Protein AF-A0A8H9HWE8-F1 (afdb_monomer_lite)

Foldseek 3Di:
DVVQQDADPVAQAGWHWDDDPVDPPDTDTDDPDLSRCACVQVVVLPDPDPCQQPDWDWDDDPQAPGTWIWGDDPSHTDTDDDPQWAFKAAAADPPVDQGDSGHTGGNPDDDDPRIDNVRDDPGDSD

Structure (mmCIF, N/CA/C/O backbone):
data_AF-A0A8H9HWE8-F1
#
_entry.id   AF-A0A8H9HWE8-F1
#
loop_
_atom_site.group_PDB
_atom_site.id
_atom_site.type_symbol
_atom_site.label_atom_id
_atom_site.label_alt_id
_atom_site.label_comp_id
_atom_site.label_asym_id
_atom_site.label_entity_id
_atom_site.label_seq_id
_atom_site.pdbx_PDB_ins_code
_atom_site.Cartn_x
_atom_site.Cartn_y
_atom_site.Cartn_z
_atom_site.occupancy
_atom_site.B_iso_or_equiv
_atom_site.auth_seq_id
_atom_site.auth_comp_id
_atom_site.auth_asym_id
_atom_site.auth_atom_id
_atom_site.pdbx_PDB_model_num
ATOM 1 N N . MET A 1 1 ? -10.099 3.525 12.275 1.00 90.38 1 MET A N 1
ATOM 2 C CA . MET A 1 1 ? -9.324 4.698 11.814 1.00 90.38 1 MET A CA 1
ATOM 3 C C . MET A 1 1 ? -8.797 5.596 12.923 1.00 90.38 1 MET A C 1
ATOM 5 O O . MET A 1 1 ? -7.629 5.923 12.847 1.00 90.38 1 MET A O 1
ATOM 9 N N . ALA A 1 2 ? -9.570 5.974 13.953 1.00 89.06 2 ALA A N 1
ATOM 10 C CA . ALA A 1 2 ? -9.136 6.972 14.952 1.00 89.06 2 ALA A CA 1
ATOM 11 C C . ALA A 1 2 ? -7.693 6.834 15.514 1.00 89.06 2 ALA A C 1
ATOM 13 O O . ALA A 1 2 ? -7.032 7.866 15.627 1.00 89.06 2 ALA A O 1
ATOM 14 N N . PRO A 1 3 ? -7.160 5.626 15.812 1.00 90.25 3 PRO A N 1
ATOM 15 C CA . PRO A 1 3 ? -5.764 5.478 16.248 1.00 90.25 3 PRO A CA 1
ATOM 16 C C . PRO A 1 3 ? -4.726 5.902 15.194 1.00 90.25 3 PRO A C 1
ATOM 18 O O . PRO A 1 3 ? -3.674 6.422 15.538 1.00 90.25 3 PRO A O 1
ATOM 21 N N . LEU A 1 4 ? -5.043 5.737 13.907 1.00 93.25 4 LEU A N 1
ATOM 22 C CA . LEU A 1 4 ? -4.178 6.084 12.776 1.00 93.25 4 LEU A CA 1
ATOM 23 C C . LEU A 1 4 ? -4.149 7.591 12.478 1.00 93.25 4 LEU A C 1
ATOM 25 O O . LEU A 1 4 ? -3.279 8.053 11.744 1.00 93.25 4 LEU A O 1
ATOM 29 N N . CYS A 1 5 ? -5.085 8.359 13.044 1.00 94.00 5 CYS A N 1
ATOM 30 C CA . CYS A 1 5 ? -5.221 9.805 12.838 1.00 94.00 5 CYS A CA 1
ATOM 31 C C . CYS A 1 5 ? -4.457 10.650 13.868 1.00 94.00 5 CYS A C 1
ATOM 33 O O . CYS A 1 5 ? -4.631 11.866 13.919 1.00 94.00 5 CYS A O 1
ATOM 35 N N . ARG A 1 6 ? -3.670 10.023 14.745 1.00 93.50 6 ARG A N 1
ATOM 36 C CA . ARG A 1 6 ? -2.936 10.697 15.824 1.00 93.50 6 ARG A CA 1
ATOM 37 C C . ARG A 1 6 ? -1.485 10.249 15.817 1.00 93.50 6 ARG A C 1
ATOM 39 O O . ARG A 1 6 ? -1.255 9.115 15.413 1.00 93.50 6 ARG A O 1
ATOM 46 N N . PRO A 1 7 ? -0.525 11.066 16.278 1.00 91.31 7 PRO A N 1
ATOM 47 C CA . PRO A 1 7 ? 0.853 10.622 16.456 1.00 91.31 7 PRO A CA 1
ATOM 48 C C . PRO A 1 7 ? 0.937 9.491 17.485 1.00 91.31 7 PRO A C 1
ATOM 50 O O . PRO A 1 7 ? 0.223 9.498 18.483 1.00 91.31 7 PRO A O 1
ATOM 53 N N . ASP A 1 8 ? 1.810 8.519 17.238 1.00 91.88 8 ASP A N 1
ATOM 54 C CA . ASP A 1 8 ? 2.071 7.395 18.138 1.00 91.88 8 ASP A CA 1
ATOM 55 C C . ASP A 1 8 ? 3.470 6.866 17.828 1.00 91.88 8 ASP A C 1
ATOM 57 O O . ASP A 1 8 ? 3.712 6.321 16.750 1.00 91.88 8 ASP A O 1
ATOM 61 N N . ALA A 1 9 ? 4.372 7.088 18.783 1.00 89.38 9 ALA A N 1
ATOM 62 C CA . ALA A 1 9 ? 5.792 6.779 18.691 1.00 89.38 9 ALA A CA 1
ATOM 63 C C . ALA A 1 9 ? 6.105 5.279 18.827 1.00 89.38 9 ALA A C 1
ATOM 65 O O . ALA A 1 9 ? 7.251 4.887 18.635 1.00 89.38 9 ALA A O 1
ATOM 66 N N . SER A 1 10 ? 5.118 4.442 19.166 1.00 89.06 10 SER A N 1
ATOM 67 C CA . SER A 1 10 ? 5.292 2.986 19.232 1.00 89.06 10 SER A CA 1
ATOM 68 C C . SER A 1 10 ? 5.199 2.301 17.862 1.00 89.06 10 SER A C 1
ATOM 70 O O . SER A 1 10 ? 5.554 1.129 17.733 1.00 89.06 10 SER A O 1
ATOM 72 N N . ARG A 1 11 ? 4.744 3.018 16.824 1.00 89.38 11 ARG A N 1
ATOM 73 C CA . ARG A 1 11 ? 4.664 2.508 15.450 1.00 89.38 11 ARG A CA 1
ATOM 74 C C . ARG A 1 11 ? 6.037 2.492 14.785 1.00 89.38 11 ARG A C 1
ATOM 76 O O . ARG A 1 11 ? 6.858 3.378 14.983 1.00 89.38 11 ARG A O 1
ATOM 83 N N . SER A 1 12 ? 6.249 1.499 13.926 1.00 86.00 12 SER A N 1
ATOM 84 C CA . SER A 1 12 ? 7.451 1.398 13.088 1.00 86.00 12 SER A CA 1
ATOM 85 C C . SER A 1 12 ? 7.469 2.391 11.919 1.00 86.00 12 SER A C 1
ATOM 87 O O . SER A 1 12 ? 8.514 2.593 11.312 1.00 86.00 12 SER A O 1
ATOM 89 N N . TRP A 1 13 ? 6.314 2.978 11.597 1.00 89.12 13 TRP A N 1
ATOM 90 C CA . TRP A 1 13 ? 6.127 3.972 10.546 1.00 89.12 13 TRP A CA 1
ATOM 91 C C . TRP A 1 13 ? 5.739 5.320 11.168 1.00 89.12 13 TRP A C 1
ATOM 93 O O . TRP A 1 13 ? 5.156 5.372 12.253 1.00 89.12 13 TRP A O 1
ATOM 103 N N . TYR A 1 14 ? 6.039 6.415 10.476 1.00 88.56 14 TYR A N 1
ATOM 104 C CA . TYR A 1 14 ? 5.816 7.777 10.951 1.00 88.56 14 TYR A CA 1
ATOM 105 C C . TYR A 1 14 ? 4.802 8.505 10.073 1.00 88.56 14 TYR A C 1
ATOM 107 O O . TYR A 1 14 ? 5.019 8.654 8.876 1.00 88.56 14 TYR A O 1
ATOM 115 N N . GLY A 1 15 ? 3.710 8.983 10.671 1.00 90.19 15 GLY A N 1
ATOM 116 C CA . GLY A 1 15 ? 2.687 9.764 9.981 1.00 90.19 15 GLY A CA 1
ATOM 117 C C . GLY A 1 15 ? 1.313 9.662 10.643 1.00 90.19 15 GLY A C 1
ATOM 118 O O . GLY A 1 15 ? 1.092 8.881 11.577 1.00 90.19 15 GLY A O 1
ATOM 119 N N . CYS A 1 16 ? 0.377 10.471 10.155 1.00 94.44 16 CYS A N 1
ATOM 120 C CA . CYS A 1 16 ? -1.022 10.449 10.572 1.00 94.44 16 CYS A CA 1
ATOM 121 C C . CYS A 1 16 ? -1.919 10.466 9.341 1.00 94.44 16 CYS A C 1
ATOM 123 O O . CYS A 1 16 ? -1.708 11.256 8.426 1.00 94.44 16 CYS A O 1
ATOM 125 N N . PHE A 1 17 ? -2.946 9.628 9.360 1.00 95.12 17 PHE A N 1
ATOM 126 C CA . PHE A 1 17 ? -3.991 9.659 8.353 1.00 95.12 17 PHE A CA 1
ATOM 127 C C . PHE A 1 17 ? -4.942 10.827 8.607 1.00 95.12 17 PHE A C 1
ATOM 129 O O . PHE A 1 17 ? -5.495 10.957 9.703 1.00 95.12 17 PHE A O 1
ATOM 136 N N . VAL A 1 18 ? -5.184 11.633 7.581 1.00 95.19 18 VAL A N 1
ATOM 137 C CA . VAL A 1 18 ? -6.175 12.711 7.582 1.00 95.19 18 VAL A CA 1
ATOM 138 C C . VAL A 1 18 ? -7.396 12.296 6.760 1.00 95.19 18 VAL A C 1
ATOM 140 O O . VAL A 1 18 ? -7.237 11.625 5.740 1.00 95.19 18 VAL A O 1
ATOM 143 N N . PRO A 1 19 ? -8.624 12.626 7.198 1.00 94.62 19 PRO A N 1
ATOM 144 C CA . PRO A 1 19 ? -9.824 12.305 6.435 1.00 94.62 19 PRO A CA 1
ATOM 145 C C . PRO A 1 19 ? -9.839 13.076 5.113 1.00 94.62 19 PRO A C 1
ATOM 147 O O . PRO A 1 19 ? -9.517 14.264 5.080 1.00 94.62 19 PRO A O 1
ATOM 150 N N . LEU A 1 20 ? -10.248 12.410 4.033 1.00 92.69 20 LEU A N 1
ATOM 151 C CA . LEU A 1 20 ? -10.487 13.062 2.751 1.00 92.69 20 LEU A CA 1
ATOM 152 C C . LEU A 1 20 ? -11.903 13.661 2.755 1.00 92.69 20 LEU A C 1
ATOM 154 O O . LEU A 1 20 ? -12.866 12.904 2.833 1.00 92.69 20 LEU A O 1
ATOM 158 N N . PRO A 1 21 ? -12.074 14.993 2.648 1.00 86.19 21 PRO A N 1
ATOM 159 C CA . PRO A 1 21 ? -13.371 15.645 2.877 1.00 86.19 21 PRO A CA 1
ATOM 160 C C . PRO A 1 21 ? -14.503 15.166 1.959 1.00 86.19 21 PRO A C 1
ATOM 162 O O . PRO A 1 21 ? -15.674 15.247 2.317 1.00 86.19 21 PRO A O 1
ATOM 165 N N . THR A 1 22 ? -14.158 14.687 0.765 1.00 88.69 22 THR A N 1
ATOM 166 C CA . THR A 1 22 ? -15.109 14.280 -0.279 1.00 88.69 22 THR A CA 1
ATOM 167 C C . THR A 1 22 ? -15.614 12.844 -0.107 1.00 88.69 22 THR A C 1
ATOM 169 O O . THR A 1 22 ? -16.573 12.452 -0.767 1.00 88.69 22 THR A O 1
ATOM 172 N N . PHE A 1 23 ? -15.004 12.054 0.780 1.00 84.06 23 PHE A N 1
ATOM 173 C CA . PHE A 1 23 ? -15.303 10.634 0.950 1.00 84.06 23 PHE A CA 1
ATOM 174 C C . PHE A 1 23 ? -15.524 10.309 2.428 1.00 84.06 23 PHE A C 1
ATOM 176 O O . PHE A 1 23 ? -14.680 10.587 3.274 1.00 84.06 23 PHE A O 1
ATOM 183 N N . THR A 1 24 ? -16.649 9.675 2.754 1.00 80.12 24 THR A N 1
ATOM 184 C CA . THR A 1 24 ? -17.027 9.380 4.149 1.00 80.12 24 THR A CA 1
ATOM 185 C C . THR A 1 24 ? -16.123 8.355 4.831 1.00 80.12 24 THR A C 1
ATOM 187 O O . THR A 1 24 ? -16.034 8.343 6.055 1.00 80.12 24 THR A O 1
ATOM 190 N N . GLU A 1 25 ? -15.451 7.503 4.054 1.00 88.62 25 GLU A N 1
ATOM 191 C CA . GLU A 1 25 ? -14.604 6.417 4.556 1.00 88.62 25 GLU A CA 1
ATOM 192 C C . GLU A 1 25 ? -13.250 6.363 3.835 1.00 88.62 25 GLU A C 1
ATOM 194 O O . GLU A 1 25 ? -12.721 5.285 3.568 1.00 88.62 25 GLU A O 1
ATOM 199 N N . ALA A 1 26 ? -12.676 7.528 3.514 1.00 92.94 26 ALA A N 1
ATOM 200 C CA . ALA A 1 26 ? -11.330 7.597 2.959 1.00 92.94 26 ALA A CA 1
ATOM 201 C C . ALA A 1 26 ? -10.417 8.513 3.773 1.00 92.94 26 ALA A C 1
ATOM 203 O O . ALA A 1 26 ? -10.816 9.564 4.282 1.00 92.94 26 ALA A O 1
ATOM 204 N N . TRP A 1 27 ? -9.158 8.099 3.864 1.00 96.06 27 TRP A N 1
ATOM 205 C CA . TRP A 1 27 ? -8.106 8.821 4.555 1.00 96.06 27 TRP A CA 1
ATOM 206 C C . TRP A 1 27 ? -6.824 8.768 3.735 1.00 96.06 27 TRP A C 1
ATOM 208 O O . TRP A 1 27 ? -6.568 7.776 3.056 1.00 96.06 27 TRP A O 1
ATOM 218 N N . ALA A 1 28 ? -6.004 9.804 3.850 1.00 94.88 28 ALA A N 1
ATOM 219 C CA . ALA A 1 28 ? -4.705 9.881 3.198 1.00 94.88 28 ALA A CA 1
ATOM 220 C C . ALA A 1 28 ? -3.604 10.182 4.215 1.00 94.88 28 ALA A C 1
ATOM 222 O O . ALA A 1 28 ? -3.846 10.813 5.242 1.00 94.88 28 ALA A O 1
ATOM 223 N N . ALA A 1 29 ? -2.396 9.727 3.915 1.00 93.62 29 ALA A N 1
ATOM 224 C CA . ALA A 1 29 ? -1.171 10.124 4.588 1.00 93.62 29 ALA A CA 1
ATOM 225 C C . ALA A 1 29 ? -0.096 10.292 3.513 1.00 93.62 29 ALA A C 1
ATOM 227 O O . ALA A 1 29 ? -0.035 9.495 2.577 1.00 93.62 29 ALA A O 1
ATOM 228 N N . GLU A 1 30 ? 0.724 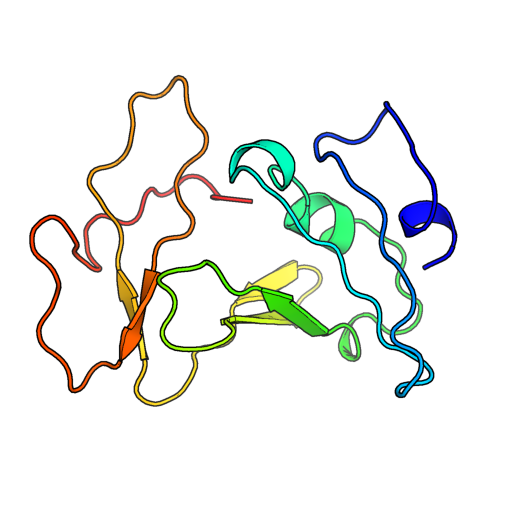11.324 3.653 1.00 91.38 30 GLU A N 1
ATOM 229 C CA . GLU A 1 30 ? 1.857 11.598 2.774 1.00 91.38 30 GLU A CA 1
ATOM 230 C C . GLU A 1 30 ? 3.154 11.300 3.527 1.00 91.38 30 GLU A C 1
ATOM 232 O O . GLU A 1 30 ? 3.232 11.478 4.748 1.00 91.38 30 GLU A O 1
ATOM 237 N N . PHE A 1 31 ? 4.153 10.801 2.804 1.00 87.44 31 PHE A N 1
ATOM 238 C CA . PHE A 1 31 ? 5.446 10.422 3.357 1.00 87.44 31 PHE A CA 1
ATOM 239 C C . PHE A 1 31 ? 6.542 11.027 2.488 1.00 87.44 31 PHE A C 1
ATOM 241 O O . PHE A 1 31 ? 6.652 10.680 1.318 1.00 87.44 31 PHE A O 1
ATOM 248 N N . ASP A 1 32 ? 7.393 11.865 3.075 1.00 83.25 32 ASP A N 1
ATOM 249 C CA . ASP A 1 32 ? 8.498 12.517 2.359 1.00 83.25 32 ASP A CA 1
ATOM 250 C C . ASP A 1 32 ? 9.635 11.541 2.031 1.00 83.25 32 ASP A C 1
ATOM 252 O O . ASP A 1 32 ? 10.509 11.816 1.210 1.00 83.25 32 ASP A O 1
ATOM 256 N N . ARG A 1 33 ? 9.712 10.423 2.763 1.00 80.19 33 ARG A N 1
ATOM 257 C CA . ARG A 1 33 ? 10.778 9.428 2.610 1.00 80.19 33 ARG A CA 1
ATOM 258 C C . ARG A 1 33 ? 10.217 8.023 2.687 1.00 80.19 33 ARG A C 1
ATOM 260 O O . ARG A 1 33 ? 9.497 7.692 3.628 1.00 80.19 33 ARG A O 1
ATOM 267 N N . MET A 1 34 ? 10.690 7.142 1.804 1.00 73.50 34 MET A N 1
ATOM 268 C CA . MET A 1 34 ? 10.347 5.712 1.818 1.00 73.50 34 MET A CA 1
ATOM 269 C C . MET A 1 34 ? 10.521 5.060 3.199 1.00 73.50 34 MET A C 1
ATOM 271 O O . MET A 1 34 ? 9.696 4.247 3.603 1.00 73.50 34 MET A O 1
ATOM 275 N N . GLY A 1 35 ? 11.554 5.448 3.957 1.00 73.69 35 GLY A N 1
ATOM 276 C CA . GLY A 1 35 ? 11.786 4.922 5.304 1.00 73.69 35 GLY A CA 1
ATOM 277 C C . GLY A 1 35 ? 10.636 5.195 6.283 1.00 73.69 35 GLY A C 1
ATOM 278 O O . GLY A 1 35 ? 10.366 4.353 7.136 1.00 73.69 35 GLY A O 1
ATOM 279 N N . GLN A 1 36 ? 9.913 6.312 6.137 1.00 81.88 36 GLN A N 1
ATOM 280 C CA . GLN A 1 36 ? 8.823 6.696 7.044 1.00 81.88 36 GLN A CA 1
ATOM 281 C C . GLN A 1 36 ? 7.601 5.784 6.930 1.00 81.88 36 GLN A C 1
ATOM 283 O O . GLN A 1 36 ? 6.884 5.630 7.913 1.00 81.88 36 GLN A O 1
ATOM 288 N N . ARG A 1 37 ? 7.368 5.150 5.775 1.00 83.94 37 ARG A N 1
ATOM 289 C CA . ARG A 1 37 ? 6.252 4.207 5.576 1.00 83.94 37 ARG A CA 1
ATOM 290 C C . ARG A 1 37 ? 6.609 2.749 5.898 1.00 83.94 37 ARG A C 1
ATOM 292 O O . ARG A 1 37 ? 5.771 1.866 5.735 1.00 83.94 37 ARG A O 1
ATOM 299 N N . THR A 1 38 ? 7.831 2.474 6.355 1.00 82.38 38 THR A N 1
ATOM 300 C CA . THR A 1 38 ? 8.289 1.113 6.684 1.00 82.38 38 THR A CA 1
ATOM 301 C C . THR A 1 38 ? 7.426 0.475 7.772 1.00 82.38 38 THR A C 1
ATOM 303 O O . THR A 1 38 ? 7.293 1.012 8.870 1.00 82.38 38 THR A O 1
ATOM 306 N N . GLY A 1 39 ? 6.860 -0.706 7.518 1.00 84.44 39 GLY A N 1
ATOM 307 C CA . GLY A 1 39 ? 5.974 -1.370 8.474 1.00 84.44 39 GLY A CA 1
ATOM 308 C C . GLY A 1 39 ? 4.517 -0.917 8.388 1.00 84.44 39 GLY A C 1
ATOM 309 O O . GLY A 1 39 ? 3.688 -1.458 9.119 1.00 84.44 39 GLY A O 1
ATOM 310 N N . LEU A 1 40 ? 4.174 0.055 7.528 1.00 89.06 40 LEU A N 1
ATOM 311 C CA . LEU A 1 40 ? 2.803 0.557 7.401 1.00 89.06 40 LEU A CA 1
ATOM 312 C C . LEU A 1 40 ? 1.845 -0.558 6.987 1.00 89.06 40 LEU A C 1
ATOM 314 O O . LEU A 1 40 ? 0.840 -0.761 7.662 1.00 89.06 40 LEU A O 1
ATOM 318 N N . LEU A 1 41 ? 2.147 -1.301 5.917 1.00 89.81 41 LEU A N 1
ATOM 319 C CA . LEU A 1 41 ? 1.232 -2.344 5.447 1.00 89.81 41 LEU A CA 1
ATOM 320 C C . LEU A 1 41 ? 1.087 -3.467 6.467 1.00 89.81 41 LEU A C 1
ATOM 322 O O . LEU A 1 41 ? -0.031 -3.912 6.703 1.00 89.81 41 LEU A O 1
ATOM 326 N N . ARG A 1 42 ? 2.179 -3.868 7.130 1.00 88.81 42 ARG A N 1
ATOM 327 C CA . ARG A 1 42 ? 2.118 -4.838 8.231 1.00 88.81 42 ARG A CA 1
ATOM 328 C C . ARG A 1 42 ? 1.263 -4.327 9.390 1.00 88.81 42 ARG A C 1
ATOM 330 O O . ARG A 1 42 ? 0.482 -5.080 9.964 1.00 88.81 42 ARG A O 1
ATOM 337 N N . HIS A 1 43 ? 1.406 -3.053 9.746 1.00 91.62 43 HIS A N 1
ATOM 338 C CA . HIS A 1 43 ? 0.597 -2.453 10.796 1.00 91.62 43 HIS A CA 1
ATOM 339 C C . HIS A 1 43 ? -0.882 -2.452 10.405 1.00 91.62 43 HIS A C 1
ATOM 341 O O . HIS A 1 43 ? -1.698 -2.923 11.189 1.00 91.62 43 HIS A O 1
ATOM 347 N N . LEU A 1 44 ? -1.217 -2.006 9.189 1.00 93.06 44 LEU A N 1
ATOM 348 C CA . LEU A 1 44 ? -2.586 -2.026 8.672 1.00 93.06 44 LEU A CA 1
ATOM 349 C C . LEU A 1 44 ? -3.142 -3.455 8.622 1.00 93.06 44 LEU A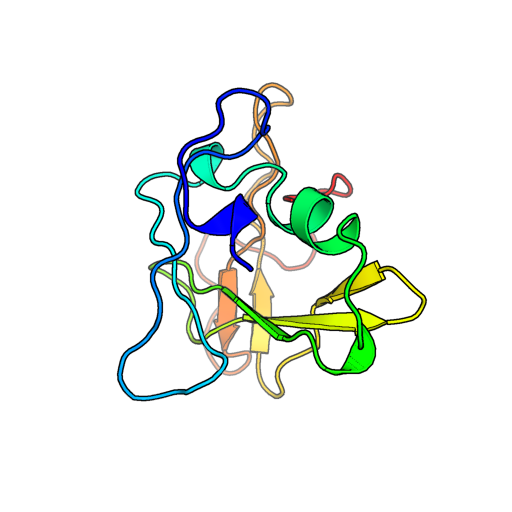 C 1
ATOM 351 O O . LEU A 1 44 ? -4.259 -3.664 9.073 1.00 93.06 44 LEU A O 1
ATOM 355 N N . GLU A 1 45 ? -2.368 -4.438 8.161 1.00 93.44 45 GLU A N 1
ATOM 356 C CA . GLU A 1 45 ? -2.737 -5.863 8.168 1.00 93.44 45 GLU A CA 1
ATOM 357 C C . GLU A 1 45 ? -3.095 -6.363 9.579 1.00 93.44 45 GLU A C 1
ATOM 359 O O . GLU A 1 45 ? -4.053 -7.113 9.741 1.00 93.44 45 GLU A O 1
ATOM 364 N N . SER A 1 46 ? -2.372 -5.910 10.611 1.00 92.56 46 SER A N 1
ATOM 365 C CA . SER A 1 46 ? -2.573 -6.345 12.002 1.00 92.56 46 SER A CA 1
ATOM 366 C C . SER A 1 46 ? -3.799 -5.748 12.702 1.00 92.56 46 SER A C 1
ATOM 368 O O . SER A 1 46 ? -4.153 -6.181 13.802 1.00 92.56 46 SER A O 1
ATOM 370 N N . LEU A 1 47 ? -4.432 -4.727 12.116 1.00 93.44 47 LEU A N 1
ATOM 371 C CA . LEU A 1 47 ? -5.541 -4.044 12.771 1.00 93.44 47 LEU A CA 1
ATOM 372 C C . LEU A 1 47 ? -6.808 -4.911 12.768 1.00 93.44 47 LEU A C 1
ATOM 374 O O . LEU A 1 47 ? -7.105 -5.581 11.779 1.00 93.44 47 LEU A O 1
ATOM 378 N N . PRO A 1 48 ? -7.616 -4.853 13.842 1.00 92.88 48 PRO A N 1
ATOM 379 C CA . PRO A 1 48 ? -8.872 -5.589 13.936 1.00 92.88 48 PRO A CA 1
ATOM 380 C C . PRO A 1 48 ? -9.968 -4.890 13.117 1.00 92.88 48 PRO A C 1
ATOM 382 O O . PRO A 1 48 ? -10.902 -4.298 13.663 1.00 92.88 48 PRO A O 1
ATOM 385 N N . TRP A 1 49 ? -9.834 -4.898 11.791 1.00 92.44 49 TRP A N 1
ATOM 386 C CA . TRP A 1 49 ? -10.831 -4.328 10.891 1.00 92.44 49 TRP A CA 1
ATOM 387 C C . TRP A 1 49 ? -12.179 -5.024 11.066 1.00 92.44 49 TRP A C 1
ATOM 389 O O . TRP A 1 49 ? -12.261 -6.248 11.089 1.00 92.44 49 TRP A O 1
ATOM 399 N N . LYS A 1 50 ? -13.255 -4.234 11.154 1.00 92.56 50 LYS A N 1
ATOM 400 C CA . LYS A 1 50 ? -14.622 -4.762 11.279 1.00 92.56 50 LYS A CA 1
ATOM 401 C C . LYS A 1 50 ? -15.059 -5.552 10.036 1.00 92.56 50 LYS A C 1
ATOM 403 O O . LYS A 1 50 ? -15.802 -6.515 10.174 1.00 92.56 50 LYS A O 1
ATOM 408 N N . ALA A 1 51 ? -14.605 -5.118 8.863 1.00 92.94 51 ALA A N 1
ATOM 409 C CA . ALA A 1 51 ? -14.834 -5.742 7.563 1.00 92.94 51 ALA A CA 1
ATOM 410 C C . ALA A 1 51 ? -13.504 -5.727 6.784 1.00 92.94 51 ALA A C 1
ATOM 412 O O . ALA A 1 51 ? -13.247 -4.791 6.027 1.00 92.94 51 ALA A O 1
ATOM 413 N N . PRO A 1 52 ? -12.577 -6.670 7.042 1.00 94.38 52 PRO A N 1
ATOM 414 C CA . PRO A 1 52 ? -11.263 -6.679 6.398 1.00 94.38 52 PRO A CA 1
ATOM 415 C C . PRO A 1 52 ? -11.347 -6.662 4.866 1.00 94.38 52 PRO A C 1
ATOM 417 O O . PRO A 1 52 ? -10.569 -5.973 4.216 1.00 94.38 52 PRO A O 1
ATOM 420 N N . GLU A 1 53 ? -12.320 -7.360 4.285 1.00 92.69 53 GLU A N 1
ATOM 421 C CA . GLU A 1 53 ? -12.565 -7.455 2.844 1.00 92.69 53 GLU A CA 1
ATOM 422 C C . GLU A 1 53 ? -12.904 -6.116 2.172 1.00 92.69 53 GLU A C 1
ATOM 424 O O . GLU A 1 53 ? -12.736 -5.981 0.959 1.00 92.69 53 GLU A O 1
ATOM 429 N N . SER A 1 54 ? -13.358 -5.121 2.943 1.00 92.19 54 SER A N 1
ATOM 430 C CA . SER A 1 54 ? -13.629 -3.772 2.440 1.00 92.19 54 SER A CA 1
ATOM 431 C C . SER A 1 54 ? -12.414 -2.846 2.527 1.00 92.19 54 SER A C 1
ATOM 433 O O . SER A 1 54 ? -12.472 -1.720 2.037 1.00 92.19 54 SER A O 1
ATOM 435 N N . VAL A 1 55 ? -11.318 -3.279 3.160 1.00 94.38 55 VAL A N 1
ATOM 436 C CA . VAL A 1 55 ? -10.107 -2.467 3.309 1.00 94.38 55 VAL A CA 1
ATOM 437 C C . VAL A 1 55 ? -9.360 -2.426 1.982 1.00 94.38 55 VAL A C 1
ATOM 439 O O . VAL A 1 55 ? -8.885 -3.446 1.478 1.00 94.38 55 VAL A O 1
ATOM 442 N N . GLN A 1 56 ? -9.228 -1.217 1.447 1.00 95.25 56 GLN A N 1
ATOM 443 C CA . GLN A 1 56 ? -8.428 -0.913 0.269 1.00 95.25 56 GLN A CA 1
ATOM 444 C C . GLN A 1 56 ? -7.333 0.068 0.666 1.00 95.25 56 GLN A C 1
ATOM 446 O O . GLN A 1 56 ? -7.603 1.093 1.295 1.00 95.25 56 GLN A O 1
ATOM 451 N N . VAL A 1 57 ? -6.096 -0.249 0.302 1.00 94.88 57 VAL A N 1
ATOM 452 C CA . VAL A 1 57 ? -4.945 0.627 0.514 1.00 94.88 57 VAL A CA 1
ATOM 453 C C . VAL A 1 57 ? -4.377 0.972 -0.852 1.00 94.88 57 VAL A C 1
ATOM 455 O O . VAL A 1 57 ? -3.971 0.088 -1.604 1.00 94.88 57 VAL A O 1
ATOM 458 N N . LEU A 1 58 ? -4.389 2.261 -1.172 1.00 94.25 58 LEU A N 1
ATOM 459 C CA . LEU A 1 58 ? -3.836 2.811 -2.402 1.00 94.25 58 LEU A CA 1
ATOM 460 C C . LEU A 1 58 ? -2.511 3.489 -2.059 1.00 94.25 58 LEU A C 1
ATOM 462 O O . LEU A 1 58 ? -2.471 4.339 -1.170 1.00 94.25 58 LEU A O 1
ATOM 466 N N . ILE A 1 59 ? -1.432 3.101 -2.737 1.00 91.19 59 ILE A N 1
ATOM 467 C CA . ILE A 1 59 ? -0.105 3.706 -2.559 1.00 91.19 59 ILE A CA 1
ATOM 468 C C . ILE A 1 59 ? 0.416 4.135 -3.922 1.00 91.19 59 ILE A C 1
ATOM 470 O O . ILE A 1 59 ? 0.305 3.382 -4.886 1.00 91.19 59 ILE A O 1
ATOM 474 N N . HIS A 1 60 ? 0.985 5.333 -3.972 1.00 91.12 60 HIS A N 1
ATOM 475 C CA . HIS A 1 60 ? 1.620 5.908 -5.147 1.00 91.12 60 HIS A CA 1
ATOM 476 C C . HIS A 1 60 ? 2.953 6.507 -4.717 1.00 91.12 60 HIS A C 1
ATOM 478 O O . HIS A 1 60 ? 2.987 7.322 -3.794 1.00 91.12 60 HIS A O 1
ATOM 484 N N . ASP A 1 61 ? 4.034 6.057 -5.339 1.00 87.31 61 ASP A N 1
ATOM 485 C CA . ASP A 1 61 ? 5.342 6.710 -5.282 1.00 87.31 61 ASP A CA 1
ATOM 486 C C . ASP A 1 61 ? 5.466 7.774 -6.382 1.00 87.31 61 ASP A C 1
ATOM 488 O O . ASP A 1 61 ? 4.691 7.751 -7.333 1.00 87.31 61 ASP A O 1
ATOM 492 N N . GLU A 1 62 ? 6.398 8.720 -6.280 1.00 86.25 62 GLU A N 1
ATOM 493 C CA . GLU A 1 62 ? 6.511 9.818 -7.260 1.00 86.25 62 GLU A CA 1
ATOM 494 C C . GLU A 1 62 ? 6.716 9.296 -8.692 1.00 86.25 62 GLU A C 1
ATOM 496 O O . GLU A 1 62 ? 6.167 9.856 -9.642 1.00 86.25 62 GLU A O 1
ATOM 501 N N . GLU A 1 63 ? 7.448 8.189 -8.847 1.00 88.12 63 GLU A N 1
ATOM 502 C CA . GLU A 1 63 ? 7.735 7.591 -10.151 1.00 88.12 63 GLU A CA 1
ATOM 503 C C . GLU A 1 63 ? 6.784 6.449 -10.561 1.00 88.12 63 GLU A C 1
ATOM 505 O O . GLU A 1 63 ? 7.012 5.809 -11.595 1.00 88.12 63 GLU A O 1
ATOM 510 N N . ASP A 1 64 ? 5.730 6.170 -9.786 1.00 91.31 64 ASP A N 1
ATOM 511 C CA . ASP A 1 64 ? 4.700 5.206 -10.184 1.00 91.31 64 ASP A CA 1
ATOM 512 C C . ASP A 1 64 ? 3.846 5.762 -11.344 1.00 91.31 64 ASP A C 1
ATOM 514 O O . ASP A 1 64 ? 3.474 6.933 -11.371 1.00 91.31 64 ASP A O 1
ATOM 518 N N . ASP A 1 65 ? 3.479 4.908 -12.309 1.00 92.62 65 ASP A N 1
ATOM 519 C CA . ASP A 1 65 ? 2.566 5.291 -13.406 1.00 92.62 65 ASP A CA 1
ATOM 520 C C . ASP A 1 65 ? 1.117 5.458 -12.907 1.00 92.62 65 ASP A C 1
ATOM 522 O O . ASP A 1 65 ? 0.328 6.213 -13.480 1.00 92.62 65 ASP A O 1
ATOM 526 N N . CYS A 1 66 ? 0.752 4.734 -11.845 1.00 93.94 66 CYS A N 1
ATOM 527 C CA . CYS A 1 66 ? -0.537 4.843 -11.170 1.00 93.94 66 CYS A CA 1
ATOM 528 C C . CYS A 1 66 ? -0.480 4.287 -9.739 1.00 93.94 66 CYS A C 1
ATOM 530 O O . CYS A 1 66 ? 0.517 3.714 -9.311 1.00 93.94 66 CYS A O 1
ATOM 532 N N . PHE A 1 67 ? -1.580 4.423 -8.993 1.00 93.81 67 PHE A N 1
ATOM 533 C CA . PHE A 1 67 ? -1.682 3.852 -7.651 1.00 93.81 67 PHE A CA 1
ATOM 534 C C . PHE A 1 67 ? -1.650 2.322 -7.709 1.00 93.81 67 PHE A C 1
ATOM 536 O O . PHE A 1 67 ? -2.484 1.694 -8.367 1.00 93.81 67 PHE A O 1
ATOM 543 N N . GLY A 1 68 ? -0.753 1.719 -6.933 1.00 93.19 68 GLY A N 1
ATOM 544 C CA . GLY A 1 68 ? -0.872 0.315 -6.570 1.00 93.19 68 GLY A CA 1
ATOM 545 C C . GLY A 1 68 ? -2.062 0.107 -5.634 1.00 93.19 68 GLY A C 1
ATOM 546 O O . GLY A 1 68 ? -2.357 0.953 -4.787 1.00 93.19 68 GLY A O 1
ATOM 547 N N . LEU A 1 69 ? -2.736 -1.033 -5.778 1.00 94.50 69 LEU A N 1
ATOM 548 C CA . LEU A 1 69 ? -3.873 -1.422 -4.952 1.00 94.50 69 LEU A CA 1
ATOM 549 C C . LEU A 1 69 ? -3.494 -2.610 -4.078 1.00 94.50 69 LEU A C 1
ATOM 551 O O . LEU A 1 69 ? -3.063 -3.645 -4.577 1.00 94.50 69 LEU A O 1
ATOM 555 N N . TRP A 1 70 ? -3.753 -2.494 -2.784 1.00 94.62 70 TRP A N 1
ATOM 556 C CA . TRP A 1 70 ? -3.682 -3.593 -1.841 1.00 94.62 70 TRP A CA 1
ATOM 557 C C . TRP A 1 70 ? -5.044 -3.833 -1.208 1.00 94.62 70 TRP A C 1
ATOM 559 O O . TRP A 1 70 ? -5.741 -2.894 -0.821 1.00 94.62 70 TRP A O 1
ATOM 569 N N . MET A 1 71 ? -5.406 -5.104 -1.075 1.00 96.19 71 MET A N 1
ATOM 570 C CA . MET A 1 71 ? -6.642 -5.534 -0.424 1.00 96.19 71 MET A CA 1
ATOM 571 C C . MET A 1 71 ? -6.352 -6.673 0.543 1.00 96.19 71 MET A C 1
ATOM 573 O O . MET A 1 71 ? -5.428 -7.461 0.328 1.00 96.19 71 MET A O 1
ATOM 577 N N . MET A 1 72 ? -7.163 -6.796 1.590 1.00 94.88 72 MET A N 1
ATOM 578 C CA . MET A 1 72 ? -7.089 -7.961 2.468 1.00 94.88 72 MET A CA 1
ATOM 579 C C . MET A 1 72 ? -7.560 -9.212 1.715 1.00 94.88 72 MET A C 1
ATOM 581 O O . MET A 1 72 ? -8.686 -9.268 1.221 1.00 94.88 72 MET A O 1
ATOM 585 N N . ARG A 1 73 ? -6.701 -10.229 1.646 1.00 92.06 73 ARG A N 1
ATOM 586 C CA . ARG A 1 73 ? -6.998 -11.576 1.144 1.00 92.06 73 ARG A CA 1
ATOM 587 C C . ARG A 1 73 ? -6.417 -12.598 2.104 1.00 92.06 73 ARG A C 1
ATOM 589 O O . ARG A 1 73 ? -5.249 -12.500 2.461 1.00 92.06 73 ARG A O 1
ATOM 596 N N . ASP A 1 74 ? -7.245 -13.536 2.555 1.00 89.56 74 ASP A N 1
ATOM 597 C CA . ASP A 1 74 ? -6.841 -14.599 3.487 1.00 89.56 74 ASP A CA 1
ATOM 598 C C . ASP A 1 74 ? -6.118 -14.067 4.740 1.00 89.56 74 ASP A C 1
ATOM 600 O O . ASP A 1 74 ? -5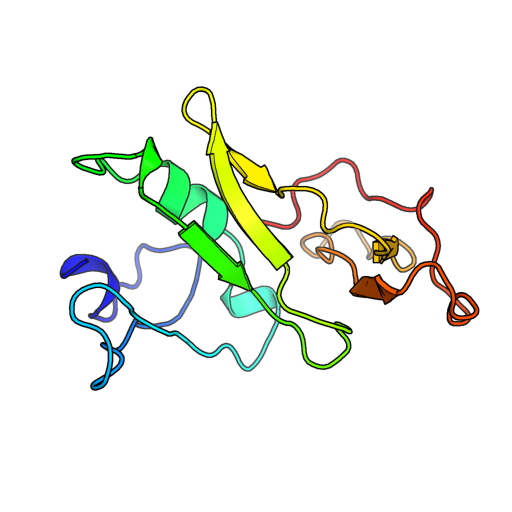.115 -14.611 5.198 1.00 89.56 74 ASP A O 1
ATOM 604 N N . GLY A 1 75 ? -6.616 -12.946 5.278 1.00 88.56 75 GLY A N 1
ATOM 605 C CA . GLY A 1 75 ? -6.048 -12.286 6.457 1.00 88.56 75 GLY A CA 1
ATOM 606 C C . GLY A 1 75 ? -4.757 -11.505 6.197 1.00 88.56 75 GLY A C 1
ATOM 607 O O . GLY A 1 75 ? -4.132 -11.060 7.154 1.00 88.56 75 GLY A O 1
ATOM 608 N N . ARG A 1 76 ? -4.360 -11.324 4.932 1.00 91.06 76 ARG A N 1
ATOM 609 C CA . ARG A 1 76 ? -3.125 -10.634 4.550 1.00 91.06 76 ARG A CA 1
ATOM 610 C C . ARG A 1 76 ? -3.375 -9.497 3.584 1.00 91.06 76 ARG A C 1
ATOM 612 O O . ARG A 1 76 ? -4.150 -9.635 2.638 1.00 91.06 76 ARG A O 1
ATOM 619 N N . LEU A 1 77 ? -2.668 -8.393 3.766 1.00 92.94 77 LEU A N 1
ATOM 620 C CA . LEU A 1 77 ? -2.750 -7.274 2.849 1.00 92.94 77 LEU A CA 1
ATOM 621 C C . LEU A 1 77 ? -1.916 -7.586 1.597 1.00 92.94 77 LEU A C 1
ATOM 623 O O . LEU A 1 77 ? -0.686 -7.579 1.615 1.00 92.94 77 LEU A O 1
ATOM 627 N N . THR A 1 78 ? -2.605 -7.890 0.501 1.00 91.50 78 THR A N 1
ATOM 628 C CA . THR A 1 78 ? -2.010 -8.414 -0.732 1.00 91.50 78 THR A CA 1
ATOM 629 C C . THR A 1 78 ? -2.146 -7.401 -1.855 1.00 91.50 78 THR A C 1
ATOM 631 O O . THR A 1 78 ? -3.231 -6.867 -2.085 1.00 91.50 78 THR A O 1
ATOM 634 N N . GLU A 1 79 ? -1.049 -7.159 -2.571 1.00 92.12 79 GLU A N 1
ATOM 635 C CA . GLU A 1 79 ? -1.070 -6.336 -3.777 1.00 92.12 79 GLU A CA 1
ATOM 636 C C . GLU A 1 79 ? -1.908 -7.012 -4.867 1.00 92.12 79 GLU A C 1
ATOM 638 O O . GLU A 1 79 ? -1.725 -8.193 -5.174 1.00 92.12 79 GLU A O 1
ATOM 643 N N . ILE A 1 80 ? -2.822 -6.257 -5.462 1.00 94.19 80 ILE A N 1
ATOM 644 C CA . ILE A 1 80 ? -3.679 -6.700 -6.551 1.00 94.19 80 ILE A CA 1
ATOM 645 C C . ILE A 1 80 ? -3.030 -6.290 -7.877 1.00 94.19 80 ILE A C 1
ATOM 647 O O . ILE A 1 80 ? -2.777 -5.100 -8.074 1.00 94.19 80 ILE A O 1
ATOM 651 N N . PRO A 1 81 ? -2.784 -7.233 -8.809 1.00 93.31 81 PRO A N 1
ATOM 652 C CA . PRO A 1 81 ? -2.229 -6.900 -10.114 1.00 93.31 81 PRO A CA 1
ATOM 653 C C . PRO A 1 81 ? -3.105 -5.892 -10.858 1.00 93.31 81 PRO A C 1
ATOM 655 O O . PRO A 1 81 ? -4.295 -6.131 -11.074 1.00 93.31 81 PRO A O 1
ATOM 658 N N . VAL A 1 82 ? -2.500 -4.785 -11.286 1.00 94.88 82 VAL A N 1
ATOM 659 C CA . VAL A 1 82 ? -3.163 -3.782 -12.122 1.00 94.88 82 VAL A CA 1
ATOM 660 C C . VAL A 1 82 ? -2.977 -4.175 -13.593 1.00 94.88 82 VAL A C 1
ATOM 662 O O . VAL A 1 82 ? -1.836 -4.293 -14.050 1.00 94.88 82 VAL A O 1
ATOM 665 N N . PRO A 1 83 ? -4.059 -4.387 -14.368 1.00 96.00 83 PRO A N 1
ATOM 666 C CA . PRO A 1 83 ? -3.948 -4.742 -15.778 1.00 96.00 83 PRO A CA 1
ATOM 667 C C . PRO A 1 83 ? -3.073 -3.758 -16.560 1.00 96.00 83 PRO A C 1
ATOM 669 O O . PRO A 1 83 ? -3.179 -2.541 -16.405 1.00 96.00 83 PRO A O 1
ATOM 672 N N . GLY A 1 84 ? -2.193 -4.293 -17.407 1.00 95.88 84 GLY A N 1
ATOM 673 C CA . GLY A 1 84 ? -1.281 -3.488 -18.221 1.00 95.88 84 GLY A CA 1
ATOM 674 C C . GLY A 1 84 ? -0.105 -2.869 -17.460 1.00 95.88 84 GLY A C 1
ATOM 675 O O . GLY A 1 84 ? 0.605 -2.059 -18.054 1.00 95.88 84 GLY A O 1
ATOM 676 N N . HIS A 1 85 ? 0.124 -3.247 -16.199 1.00 96.19 85 HIS A N 1
ATOM 677 C CA . HIS A 1 85 ? 1.250 -2.783 -15.387 1.00 96.19 85 HIS A CA 1
ATOM 678 C C . HIS A 1 85 ? 2.080 -3.953 -14.853 1.00 96.19 85 HIS A C 1
ATOM 680 O O . HIS A 1 85 ? 1.624 -5.096 -14.802 1.00 96.19 85 HIS A O 1
ATOM 686 N N . ARG A 1 86 ? 3.316 -3.652 -14.465 1.00 94.12 86 ARG A N 1
ATOM 687 C CA . ARG A 1 86 ? 4.296 -4.576 -13.888 1.00 94.12 86 ARG A CA 1
ATOM 688 C C . ARG A 1 86 ? 5.044 -3.898 -12.751 1.00 94.12 86 ARG A C 1
ATOM 690 O O . ARG A 1 86 ? 5.184 -2.676 -12.754 1.00 94.12 86 ARG A O 1
ATOM 697 N N . ARG A 1 87 ? 5.556 -4.688 -11.808 1.00 92.25 87 ARG A N 1
ATOM 698 C CA . ARG A 1 87 ? 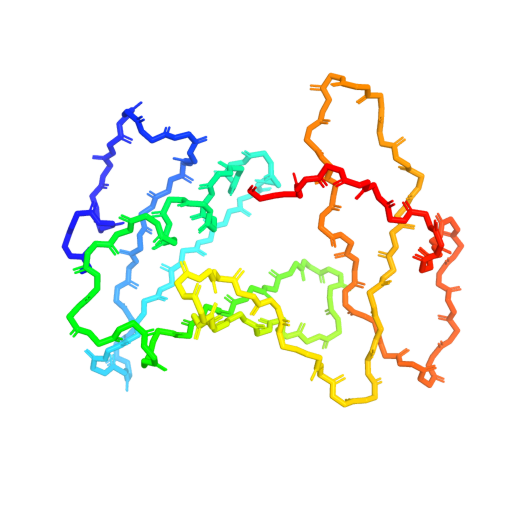6.402 -4.179 -10.727 1.00 92.25 87 ARG A CA 1
ATOM 699 C C . ARG A 1 87 ? 7.869 -4.320 -11.104 1.00 92.25 87 ARG A C 1
ATOM 701 O O . ARG A 1 87 ? 8.356 -5.423 -11.330 1.00 92.25 87 ARG A O 1
ATOM 708 N N . LEU A 1 88 ? 8.569 -3.197 -11.158 1.00 92.50 88 LEU A N 1
ATOM 709 C CA . LEU A 1 88 ? 9.980 -3.129 -11.496 1.00 92.50 88 LEU A CA 1
ATOM 710 C C . LEU A 1 88 ? 10.812 -2.811 -10.259 1.00 92.50 88 LEU A C 1
ATOM 712 O O . LEU A 1 88 ? 10.526 -1.861 -9.537 1.00 92.50 88 LEU A O 1
ATOM 716 N N . HIS A 1 89 ? 11.880 -3.566 -10.030 1.00 89.44 89 HIS A N 1
ATOM 717 C CA . HIS A 1 89 ? 12.736 -3.392 -8.863 1.00 89.44 89 HIS A CA 1
ATOM 718 C C . HIS A 1 89 ? 14.123 -2.883 -9.274 1.00 89.44 89 HIS A C 1
ATOM 720 O O . HIS A 1 89 ? 14.685 -3.375 -10.264 1.00 89.44 89 HIS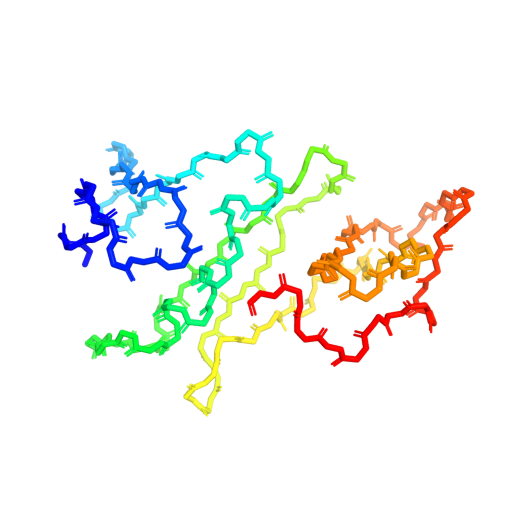 A O 1
ATOM 726 N N . PRO A 1 90 ? 14.691 -1.907 -8.541 1.00 86.69 90 PRO A N 1
ATOM 727 C CA . PRO A 1 90 ? 16.085 -1.526 -8.717 1.00 86.69 90 PRO A CA 1
ATOM 728 C C . PRO A 1 90 ? 17.002 -2.651 -8.213 1.00 86.69 90 PRO A C 1
ATOM 730 O O . PRO A 1 90 ? 16.547 -3.695 -7.741 1.00 86.69 90 PRO A O 1
ATOM 733 N N . LEU A 1 91 ? 18.318 -2.451 -8.292 1.00 82.69 91 LEU A N 1
ATOM 734 C CA . LEU A 1 91 ? 19.244 -3.306 -7.548 1.00 82.69 91 LEU A CA 1
ATOM 735 C C . LEU A 1 91 ? 18.895 -3.257 -6.056 1.00 82.69 91 LEU A C 1
ATOM 737 O O . LEU A 1 91 ? 18.681 -2.173 -5.508 1.00 82.69 91 LEU A O 1
ATOM 741 N N . ALA A 1 92 ? 18.831 -4.429 -5.420 1.00 72.25 92 ALA A N 1
ATOM 742 C CA . ALA A 1 92 ? 18.554 -4.513 -3.995 1.00 72.25 92 ALA A CA 1
ATOM 743 C C . ALA A 1 92 ? 19.586 -3.665 -3.227 1.00 72.25 92 ALA A C 1
ATOM 745 O O . ALA A 1 92 ? 20.788 -3.777 -3.504 1.00 72.25 92 ALA A O 1
ATOM 746 N N . PRO A 1 93 ? 19.144 -2.802 -2.296 1.00 68.88 93 PRO A N 1
ATOM 747 C CA . PRO A 1 93 ? 20.070 -2.033 -1.480 1.00 68.88 93 PRO A CA 1
ATOM 748 C C . PRO A 1 93 ? 20.896 -2.974 -0.590 1.00 68.88 93 PRO A C 1
ATOM 750 O O . PRO A 1 93 ? 20.562 -4.151 -0.419 1.00 68.88 93 PRO A O 1
ATOM 753 N N . SER A 1 94 ? 21.969 -2.457 0.015 1.00 65.25 94 SER A N 1
ATOM 754 C CA . SER A 1 94 ? 22.666 -3.185 1.080 1.00 65.25 94 SER A CA 1
ATOM 755 C C . SER A 1 94 ? 21.673 -3.607 2.176 1.00 65.25 94 SER A C 1
ATOM 757 O O . SER A 1 94 ? 20.629 -2.982 2.377 1.00 65.25 94 SER A O 1
ATOM 759 N N . THR A 1 95 ? 21.991 -4.675 2.914 1.00 65.88 95 THR A N 1
ATOM 760 C CA . THR A 1 95 ? 21.095 -5.276 3.924 1.00 65.88 95 THR A CA 1
ATOM 761 C C . THR A 1 95 ? 20.680 -4.330 5.055 1.00 65.88 95 THR A C 1
ATOM 763 O O . THR A 1 95 ? 19.770 -4.659 5.809 1.00 65.88 95 THR A O 1
ATOM 766 N N . GLU A 1 96 ? 21.337 -3.177 5.175 1.00 63.69 96 GLU A N 1
ATOM 767 C CA . GLU A 1 96 ? 21.037 -2.106 6.128 1.00 63.69 96 GLU A CA 1
ATOM 768 C C . GLU A 1 96 ? 19.683 -1.428 5.861 1.00 63.69 96 GLU A C 1
ATOM 770 O O . GLU A 1 96 ? 19.036 -0.962 6.796 1.00 63.69 96 GLU A O 1
ATOM 775 N N . PHE A 1 97 ? 19.214 -1.425 4.607 1.00 65.38 97 PHE A N 1
ATOM 776 C CA . PHE A 1 97 ? 17.959 -0.784 4.227 1.00 65.38 97 PHE A CA 1
ATOM 777 C C . PHE A 1 97 ? 16.848 -1.801 3.954 1.00 65.38 97 PHE A C 1
ATOM 779 O O . PHE A 1 97 ? 17.065 -2.922 3.470 1.00 65.38 97 PHE A O 1
ATOM 786 N N . VAL A 1 98 ? 15.623 -1.376 4.262 1.00 68.75 98 VAL A N 1
ATOM 787 C CA . VAL A 1 98 ? 14.393 -2.066 3.864 1.00 68.75 98 VAL A CA 1
ATOM 788 C C . VAL A 1 98 ? 14.299 -2.067 2.335 1.00 68.75 98 VAL A C 1
ATOM 790 O O . VAL A 1 98 ? 14.688 -1.075 1.711 1.00 68.75 98 VAL A O 1
ATOM 793 N N . PRO A 1 99 ? 13.813 -3.150 1.706 1.00 71.69 99 PRO A N 1
ATOM 794 C CA . PRO A 1 99 ? 13.694 -3.188 0.258 1.00 71.69 99 PRO A CA 1
ATOM 795 C C . PRO A 1 99 ? 12.788 -2.082 -0.272 1.00 71.69 99 PRO A C 1
ATOM 797 O O . PRO A 1 99 ? 11.767 -1.759 0.333 1.00 71.69 99 PRO A O 1
ATOM 800 N N . ALA A 1 100 ? 13.123 -1.556 -1.448 1.00 72.31 100 ALA A N 1
ATOM 801 C CA . ALA A 1 100 ? 12.195 -0.724 -2.193 1.00 72.31 100 ALA A CA 1
ATOM 802 C C . ALA A 1 100 ? 10.992 -1.574 -2.640 1.00 72.31 100 ALA A C 1
ATOM 804 O O . ALA A 1 100 ? 11.190 -2.694 -3.126 1.00 72.31 100 ALA A O 1
ATOM 805 N N . PRO A 1 101 ? 9.755 -1.056 -2.559 1.00 73.25 101 PRO A N 1
ATOM 806 C CA . PRO A 1 101 ? 8.589 -1.782 -3.056 1.00 73.25 101 PRO A CA 1
ATOM 807 C C . PRO A 1 101 ? 8.590 -1.957 -4.574 1.00 73.25 101 PRO A C 1
ATOM 809 O O . PRO A 1 101 ? 7.856 -2.797 -5.092 1.00 73.25 101 PRO A O 1
ATOM 812 N N . GLY A 1 102 ? 9.474 -1.233 -5.260 1.00 86.44 102 GLY A N 1
ATOM 813 C CA . GLY A 1 102 ? 9.571 -1.193 -6.707 1.00 86.44 102 GLY A CA 1
ATOM 814 C C . GLY A 1 102 ? 8.601 -0.182 -7.303 1.00 86.44 102 GLY A C 1
ATOM 815 O O . GLY A 1 102 ? 7.695 0.301 -6.630 1.00 86.44 102 GLY A O 1
ATOM 816 N N . LEU A 1 103 ? 8.800 0.093 -8.583 1.00 90.69 103 LEU A N 1
ATOM 817 C CA . LEU A 1 103 ? 7.986 0.993 -9.383 1.00 90.69 103 LEU A CA 1
ATOM 818 C C . LEU A 1 103 ? 6.857 0.213 -10.041 1.00 90.69 103 LEU A C 1
ATOM 820 O O . LEU A 1 103 ? 7.097 -0.821 -10.675 1.00 90.69 103 LEU A O 1
ATOM 824 N N . LEU A 1 104 ? 5.629 0.693 -9.898 1.00 94.44 104 LEU A N 1
ATOM 825 C CA . LEU A 1 104 ? 4.508 0.244 -10.701 1.00 94.44 104 LEU A CA 1
ATOM 826 C C . LEU A 1 104 ? 4.585 0.924 -12.068 1.00 94.44 104 LEU A C 1
ATOM 828 O O . LEU A 1 104 ? 4.366 2.123 -12.208 1.00 94.44 104 LEU A O 1
ATOM 832 N N . TRP A 1 105 ? 4.908 0.139 -13.091 1.00 95.75 105 TRP A N 1
ATOM 833 C CA . TRP A 1 105 ? 5.256 0.646 -14.412 1.00 95.75 105 TRP A CA 1
ATOM 834 C C . TRP A 1 105 ? 4.336 0.092 -15.486 1.00 95.75 105 TRP A C 1
ATOM 836 O O . TRP A 1 105 ? 3.997 -1.095 -15.485 1.00 95.75 105 TRP A O 1
ATOM 846 N N . ARG A 1 106 ? 3.977 0.926 -16.460 1.00 96.06 106 ARG A N 1
ATOM 847 C CA . ARG A 1 106 ? 3.190 0.508 -17.621 1.00 96.06 106 ARG A CA 1
ATOM 848 C C . ARG A 1 106 ? 3.945 -0.554 -18.429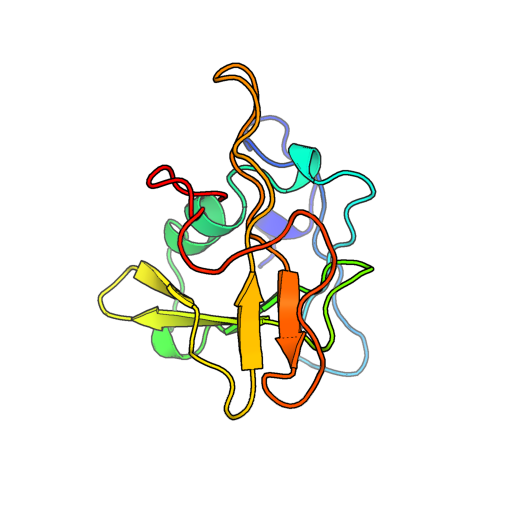 1.00 96.06 106 ARG A C 1
ATOM 850 O O . ARG A 1 106 ? 5.094 -0.383 -18.822 1.00 96.06 106 ARG A O 1
ATOM 857 N N . ALA A 1 107 ? 3.297 -1.677 -18.720 1.00 94.62 107 ALA A N 1
ATOM 858 C CA . ALA A 1 107 ? 3.928 -2.790 -19.436 1.00 94.62 107 ALA A CA 1
ATOM 859 C C . ALA A 1 107 ? 4.266 -2.438 -20.897 1.00 94.62 107 ALA A C 1
ATOM 861 O O . ALA A 1 107 ? 5.226 -2.961 -21.456 1.00 94.62 107 ALA A O 1
ATOM 862 N N . ALA A 1 108 ? 3.494 -1.529 -21.503 1.00 94.44 108 ALA A N 1
ATOM 863 C CA . ALA A 1 108 ? 3.682 -1.082 -22.882 1.00 94.44 108 ALA A CA 1
ATOM 864 C C . ALA A 1 108 ? 4.856 -0.101 -23.069 1.00 94.44 108 ALA A C 1
ATOM 866 O O . ALA A 1 108 ? 5.233 0.173 -24.208 1.00 94.44 108 ALA A O 1
ATOM 867 N N . THR A 1 109 ? 5.424 0.448 -21.990 1.00 93.69 109 THR A N 1
ATOM 868 C CA . THR A 1 109 ? 6.551 1.386 -22.068 1.00 93.69 109 THR A CA 1
ATOM 869 C C . THR A 1 109 ? 7.885 0.665 -21.848 1.00 93.69 109 THR A C 1
ATOM 871 O O . THR A 1 109 ? 7.938 -0.364 -21.158 1.00 93.69 109 THR A O 1
ATOM 874 N N . PRO A 1 110 ? 8.990 1.178 -22.425 1.00 94.81 110 PRO A N 1
ATOM 875 C CA . PRO A 1 110 ? 10.322 0.639 -22.174 1.00 94.81 110 PRO A CA 1
ATOM 876 C C . PRO A 1 110 ? 10.659 0.614 -20.679 1.00 94.81 110 PRO A C 1
ATOM 878 O O . PRO A 1 110 ? 10.268 1.509 -19.930 1.00 94.81 110 PRO A O 1
ATOM 881 N N . VAL A 1 111 ? 11.389 -0.417 -20.252 1.00 93.88 111 VAL A N 1
ATOM 882 C CA . VAL A 1 111 ? 11.888 -0.533 -18.875 1.00 93.88 111 VAL A CA 1
ATOM 883 C C . VAL A 1 111 ? 12.974 0.527 -18.648 1.00 93.88 111 VAL A C 1
ATOM 885 O O . VAL A 1 111 ? 13.915 0.586 -19.447 1.00 93.88 111 VAL A O 1
ATOM 888 N N . PRO A 1 112 ? 12.890 1.344 -17.583 1.00 90.88 112 PRO A N 1
ATOM 889 C CA . PRO A 1 112 ? 13.949 2.280 -17.231 1.00 90.88 112 PRO A CA 1
ATOM 890 C C . PRO A 1 112 ? 15.270 1.560 -16.938 1.00 90.88 112 PRO A C 1
ATOM 892 O O . PRO A 1 112 ? 15.297 0.462 -16.375 1.00 90.88 112 PRO A O 1
ATOM 895 N N . ALA A 1 113 ? 16.392 2.187 -17.291 1.00 91.88 113 ALA A N 1
ATOM 896 C CA . ALA A 1 113 ? 17.709 1.627 -17.011 1.00 91.88 113 ALA A CA 1
ATOM 897 C C . ALA A 1 113 ? 17.895 1.383 -15.501 1.00 91.88 113 ALA A C 1
ATOM 899 O O . ALA A 1 113 ? 17.578 2.238 -14.680 1.00 91.88 113 ALA A O 1
ATOM 900 N N . GLY A 1 114 ? 18.426 0.213 -15.136 1.00 89.75 114 GLY A N 1
ATOM 901 C CA . GLY A 1 114 ? 18.669 -0.157 -13.736 1.00 89.75 114 GLY A CA 1
ATOM 902 C C . GLY A 1 114 ? 17.525 -0.910 -13.049 1.00 89.75 114 GLY A C 1
ATOM 903 O O . GLY A 1 114 ? 17.737 -1.429 -11.951 1.00 89.75 114 GLY A O 1
ATOM 904 N N . PHE A 1 115 ? 16.377 -1.068 -13.709 1.00 91.88 115 PHE A N 1
ATOM 905 C CA . PHE A 1 115 ? 15.207 -1.754 -13.164 1.00 91.88 115 PHE A CA 1
ATOM 906 C C . PHE A 1 115 ? 14.931 -3.101 -13.850 1.00 91.88 115 PHE A C 1
ATOM 908 O O . PHE A 1 115 ? 15.251 -3.290 -15.022 1.00 91.88 115 PHE A O 1
ATOM 915 N N . SER A 1 116 ? 14.355 -4.057 -13.116 1.00 91.81 116 SER A N 1
ATOM 916 C CA . SER A 1 116 ? 13.895 -5.351 -13.648 1.00 91.81 116 SER A CA 1
ATOM 917 C C . SER A 1 116 ? 12.857 -6.002 -12.726 1.00 91.81 116 SER A C 1
ATOM 919 O O . SER A 1 116 ? 12.879 -5.787 -11.516 1.00 91.81 116 SER A O 1
ATOM 921 N N . GLU A 1 117 ? 11.971 -6.829 -13.282 1.00 89.31 117 GLU A N 1
ATOM 922 C CA . GLU A 1 117 ? 11.013 -7.654 -12.523 1.00 89.31 117 GLU A CA 1
ATOM 923 C C . GLU A 1 117 ? 11.728 -8.759 -11.718 1.00 89.31 117 GLU A C 1
ATOM 925 O O . GLU A 1 117 ? 11.324 -9.106 -10.611 1.00 89.31 117 GLU A O 1
ATOM 930 N N . GLU A 1 118 ? 12.852 -9.265 -12.235 1.00 88.31 118 GLU A N 1
ATOM 931 C CA . GLU A 1 118 ? 13.617 -10.380 -11.650 1.00 88.31 118 GLU A CA 1
ATOM 932 C C . GLU A 1 118 ? 14.421 -9.977 -10.408 1.00 88.31 118 GLU A C 1
ATOM 934 O O . GLU A 1 118 ? 14.882 -10.826 -9.649 1.00 88.31 118 GLU A O 1
ATOM 939 N N . ARG A 1 119 ? 14.608 -8.670 -10.192 1.00 86.00 119 ARG A N 1
ATOM 940 C CA . ARG A 1 119 ? 15.417 -8.117 -9.093 1.00 86.00 119 ARG A CA 1
ATOM 941 C C . ARG A 1 119 ? 14.629 -7.923 -7.804 1.00 86.00 119 ARG A C 1
ATOM 943 O O . ARG A 1 119 ? 15.114 -7.264 -6.887 1.00 86.00 119 ARG A O 1
ATOM 950 N N . ARG A 1 120 ? 13.410 -8.461 -7.733 1.00 83.44 120 ARG A N 1
ATOM 951 C CA . ARG A 1 120 ? 12.575 -8.371 -6.541 1.00 83.44 120 ARG A CA 1
ATOM 952 C C . ARG A 1 120 ? 13.321 -8.928 -5.332 1.00 83.44 120 ARG A C 1
ATOM 954 O O . ARG A 1 120 ? 13.661 -10.108 -5.290 1.00 83.44 120 ARG A O 1
ATOM 961 N N . ASP A 1 121 ? 13.529 -8.077 -4.332 1.00 79.31 121 ASP A N 1
ATOM 962 C CA . ASP A 1 121 ? 14.024 -8.524 -3.036 1.00 79.31 121 ASP A CA 1
ATOM 963 C C . ASP A 1 121 ? 12.966 -9.455 -2.406 1.00 79.31 121 ASP A C 1
ATOM 965 O O . ASP A 1 121 ? 11.778 -9.109 -2.389 1.00 79.31 121 ASP A O 1
ATOM 969 N N . PRO A 1 122 ? 13.351 -10.646 -1.917 1.00 77.88 122 PRO A N 1
ATOM 970 C CA . PRO A 1 122 ? 12.412 -11.566 -1.282 1.00 77.88 122 PRO A CA 1
ATOM 971 C C . PRO A 1 122 ? 11.909 -11.058 0.076 1.00 77.88 122 PRO A C 1
ATOM 973 O O . PRO A 1 122 ? 10.886 -11.539 0.570 1.00 77.88 122 PRO A O 1
ATOM 976 N N . ARG A 1 123 ? 12.612 -10.109 0.708 1.00 75.38 123 ARG A N 1
ATOM 977 C CA . ARG A 1 123 ? 12.157 -9.474 1.945 1.00 75.38 123 ARG A CA 1
ATOM 978 C C . ARG A 1 123 ? 10.951 -8.573 1.639 1.00 75.38 123 ARG A C 1
ATOM 980 O O . ARG A 1 123 ? 10.888 -7.951 0.579 1.00 75.38 123 ARG A O 1
ATOM 987 N N . PRO A 1 124 ? 9.987 -8.452 2.562 1.00 66.00 124 PRO A N 1
ATOM 988 C CA . PRO A 1 124 ? 8.888 -7.518 2.384 1.00 66.00 124 PRO A CA 1
ATOM 989 C C . PRO A 1 124 ? 9.423 -6.081 2.385 1.00 66.00 124 PRO A C 1
ATOM 991 O O . PRO A 1 124 ? 10.159 -5.685 3.287 1.00 66.00 124 PRO A O 1
ATOM 994 N N . ALA A 1 125 ? 9.020 -5.296 1.388 1.00 65.44 125 ALA A N 1
ATOM 995 C CA . ALA A 1 125 ? 9.274 -3.855 1.328 1.00 65.44 125 ALA A CA 1
ATOM 996 C C . ALA A 1 125 ? 8.427 -3.046 2.333 1.00 65.44 125 ALA A C 1
ATOM 998 O O . ALA A 1 125 ? 8.508 -1.818 2.368 1.00 65.44 125 ALA A O 1
ATOM 999 N N . TRP A 1 126 ? 7.586 -3.732 3.117 1.00 66.19 126 TRP A N 1
ATOM 1000 C CA . TRP A 1 126 ? 6.517 -3.149 3.918 1.00 66.19 126 TRP A CA 1
ATOM 1001 C C . TRP A 1 126 ? 6.353 -3.796 5.289 1.00 66.19 126 TRP A C 1
ATOM 1003 O O . TRP A 1 126 ? 6.697 -4.988 5.481 1.00 66.19 126 TRP A O 1
#

Secondary structure (DSSP, 8-state):
-GGGGS--TTSSS----EE-TT-TT-EE---SSGGGGTTHHHHHHHS--SSGGG-EEEE--TT-SS-EEEEEETTEEEEEPPTTEEEEB-SPPPTTSPPP--EEEETTSPPPTT-BGGG--SS---

Radius of gyration: 15.29 Å; chains: 1; bounding box: 40×30×42 Å

Sequence (126 aa):
MAPLCRPDASRSWYGCFVPLPTFTEAWAAEFDRMGQRTGLLRHLESLPWKAPESVQVLIHDEEDDCFGLWMMRDGRLTEIPVPGHRRLHPLAPSTEFVPAPGLLWRAATPVPAGFSEERRDPRPAW

pLDDT: mean 88.14, std 8.27, range [63.69, 96.19]

Organism: Kitasatospora aureofaciens (NCBI:txid1894)